Protein AF-A0A498P4I7-F1 (afdb_monomer_lite)

Radius of gyration: 21.44 Å; chains: 1; bounding box: 64×45×54 Å

pLDDT: mean 78.59, std 21.98, range [23.53, 96.81]

InterPro domains:
  IPR000806 Rab GDI protein [PR00892] (69-83)
  IPR000806 Rab GDI protein [PR00892] (112-128)
  IPR018203 GDP dissociation inhibitor [PF00996] (1-120)
  IPR018203 GDP dissociation inhibitor [PR00891] (2-19)
  IPR018203 GDP dissociation inhibitor [PR00891] (20-41)
  IPR018203 GDP dissociation inhibitor [PTHR11787] (2-120)
  IPR036188 FAD/NAD(P)-binding domain superfamily [G3DSA:3.50.50.60] (15-85)
  IPR036188 FAD/NAD(P)-binding domain superfamily [SSF51905] (6-118)

Secondary structure (DSSP, 8-state):
-HHHHHHHHSS-S----TT-TTHHHHHHHHHHHHTT----SS----EEEEETTEEEEEEETTEEEE-S-----GGG-GGG---------EEE--SSPPTTSTT-SEEEEEE-GGGGT-SS-PEEEEEETTEEEES------------

Structure (mmCIF, N/CA/C/O backbone):
data_AF-A0A498P4I7-F1
#
_entry.id   AF-A0A498P4I7-F1
#
loop_
_atom_site.group_PDB
_atom_site.id
_atom_site.type_symbol
_atom_site.label_atom_id
_atom_site.label_alt_id
_atom_site.label_comp_id
_atom_site.label_asym_id
_atom_site.label_entity_id
_atom_site.label_seq_id
_atom_site.pdbx_PDB_ins_code
_atom_site.Cartn_x
_atom_site.Cartn_y
_atom_site.Cartn_z
_atom_site.occupancy
_atom_site.B_iso_or_equiv
_atom_site.auth_seq_id
_atom_site.auth_comp_id
_atom_site.auth_asym_id
_atom_site.auth_atom_id
_atom_site.pdbx_PDB_model_num
ATOM 1 N N . MET A 1 1 ? -9.310 2.496 -23.058 1.00 68.69 1 MET A N 1
ATOM 2 C CA . MET A 1 1 ? -8.465 2.754 -21.871 1.00 68.69 1 MET A CA 1
ATOM 3 C C . MET A 1 1 ? -6.975 2.543 -22.152 1.00 68.69 1 MET A C 1
ATOM 5 O O . MET A 1 1 ? -6.289 3.545 -22.217 1.00 68.69 1 MET A O 1
ATOM 9 N N . TYR A 1 2 ? -6.459 1.330 -22.424 1.00 82.56 2 TYR A N 1
ATOM 10 C CA . TYR A 1 2 ? -5.013 1.127 -22.701 1.00 82.56 2 TYR A CA 1
ATOM 11 C C . TYR A 1 2 ? -4.477 1.997 -23.856 1.00 82.56 2 TYR A C 1
ATOM 13 O O . TYR A 1 2 ? -3.528 2.754 -23.681 1.00 82.56 2 TYR A O 1
ATOM 21 N N . SER A 1 3 ? -5.134 1.944 -25.022 1.00 83.69 3 SER A N 1
ATOM 22 C CA . SER A 1 3 ? -4.744 2.742 -26.197 1.00 83.69 3 SER A CA 1
ATOM 23 C C . SER A 1 3 ? -4.848 4.250 -25.960 1.00 83.69 3 SER A C 1
ATOM 25 O O . SER A 1 3 ? -4.088 5.019 -26.536 1.00 83.69 3 SER A O 1
ATOM 27 N N . GLU A 1 4 ? -5.786 4.674 -25.116 1.00 87.00 4 GLU A N 1
ATOM 28 C CA . GLU A 1 4 ? -5.972 6.085 -24.791 1.00 87.00 4 GLU A CA 1
ATOM 29 C C . GLU A 1 4 ? -4.839 6.574 -23.881 1.00 87.00 4 GLU A C 1
ATOM 31 O O . GLU A 1 4 ? -4.244 7.613 -24.147 1.00 87.00 4 GLU A O 1
ATOM 36 N N . SER A 1 5 ? -4.462 5.791 -22.865 1.00 86.88 5 SER A N 1
ATOM 37 C CA . SER A 1 5 ? -3.294 6.084 -22.029 1.00 86.88 5 SER A CA 1
ATOM 38 C C . SER A 1 5 ? -2.005 6.136 -22.850 1.00 86.88 5 SER A C 1
ATOM 40 O O . SER A 1 5 ? -1.203 7.048 -22.664 1.00 86.88 5 SER A O 1
ATOM 42 N N . LEU A 1 6 ? -1.830 5.212 -23.802 1.00 86.75 6 LEU A N 1
ATOM 43 C CA . LEU A 1 6 ? -0.670 5.195 -24.696 1.00 86.75 6 LEU A CA 1
ATOM 44 C C . LEU A 1 6 ? -0.592 6.466 -25.556 1.00 86.75 6 LEU A C 1
ATOM 46 O O . LEU A 1 6 ? 0.475 7.064 -25.663 1.00 86.75 6 LEU A O 1
ATOM 50 N N . SER A 1 7 ? -1.727 6.923 -26.097 1.00 83.31 7 SER A N 1
ATOM 51 C CA . SER A 1 7 ? -1.786 8.132 -26.934 1.00 83.31 7 SER A CA 1
ATOM 52 C C . SER A 1 7 ? -1.451 9.436 -26.202 1.00 83.31 7 SER A C 1
ATOM 54 O O . SER A 1 7 ? -1.173 10.440 -26.849 1.00 83.31 7 SER A O 1
ATOM 56 N N . ARG A 1 8 ? -1.467 9.445 -24.861 1.00 83.88 8 ARG A N 1
ATOM 57 C CA . ARG A 1 8 ? -1.180 10.653 -24.070 1.00 83.88 8 ARG A CA 1
ATOM 58 C C . ARG A 1 8 ? 0.315 10.934 -23.931 1.00 83.88 8 ARG A C 1
ATOM 60 O O . ARG A 1 8 ? 0.696 12.098 -23.908 1.00 83.88 8 ARG A O 1
ATOM 67 N N . TYR A 1 9 ? 1.145 9.894 -23.827 1.00 76.56 9 TYR A N 1
ATOM 68 C CA . TYR A 1 9 ? 2.574 10.041 -23.508 1.00 76.56 9 TYR A CA 1
ATOM 69 C C . TYR A 1 9 ? 3.520 9.267 -24.443 1.00 76.56 9 TYR A C 1
ATOM 71 O O . TYR A 1 9 ? 4.730 9.349 -24.260 1.00 76.56 9 TYR A O 1
ATOM 79 N N . ASN A 1 10 ? 2.999 8.544 -25.446 1.00 65.38 10 ASN A N 1
ATOM 80 C CA . ASN A 1 10 ? 3.719 7.892 -26.560 1.00 65.38 10 ASN A CA 1
ATOM 81 C C . ASN A 1 10 ? 4.891 6.943 -26.209 1.00 65.38 10 ASN A C 1
ATOM 83 O O . ASN A 1 10 ? 5.557 6.455 -27.116 1.00 65.38 10 ASN A O 1
ATOM 87 N N . LEU A 1 11 ? 5.133 6.643 -24.929 1.00 74.81 11 LEU A N 1
ATOM 88 C CA . LEU A 1 11 ? 6.189 5.729 -24.466 1.00 74.81 11 LEU A CA 1
ATOM 89 C C . LEU A 1 11 ? 5.599 4.440 -23.886 1.00 74.81 11 LEU A C 1
ATOM 91 O O . LEU A 1 11 ? 5.936 3.337 -24.301 1.00 74.81 11 LEU A O 1
ATOM 95 N N . SER A 1 12 ? 4.684 4.581 -22.930 1.00 83.38 12 SER A N 1
ATOM 96 C CA . SER A 1 12 ? 3.928 3.482 -22.334 1.00 83.38 12 SER A CA 1
ATOM 97 C C . SER A 1 12 ? 2.607 4.026 -21.772 1.00 83.38 12 SER A C 1
ATOM 99 O O . SER A 1 12 ? 2.481 5.239 -21.585 1.00 83.38 12 SER A O 1
ATOM 101 N N . PRO A 1 13 ? 1.613 3.175 -21.474 1.00 85.81 13 PRO A N 1
ATOM 102 C CA . PRO A 1 13 ? 0.370 3.610 -20.839 1.00 85.81 13 PRO A CA 1
ATOM 103 C C . PRO A 1 13 ? 0.500 3.781 -19.315 1.00 85.81 13 PRO A C 1
ATOM 105 O O . PRO A 1 13 ? -0.513 4.008 -18.651 1.00 85.81 13 PRO A O 1
ATOM 108 N N . TYR A 1 14 ? 1.707 3.637 -18.753 1.00 87.38 14 TYR A N 1
ATOM 109 C CA . TYR A 1 14 ? 1.956 3.637 -17.315 1.00 87.38 14 TYR A CA 1
ATOM 110 C C . TYR A 1 14 ? 2.747 4.861 -16.870 1.00 87.38 14 TYR A C 1
ATOM 112 O O . TYR A 1 14 ? 3.622 5.362 -17.573 1.00 87.38 14 TYR A O 1
ATOM 120 N N . LEU A 1 15 ? 2.449 5.299 -15.651 1.00 87.56 15 LEU A N 1
ATOM 121 C CA . LEU A 1 15 ? 3.183 6.332 -14.939 1.00 87.56 15 LEU A CA 1
ATOM 122 C C . LEU A 1 15 ? 3.603 5.779 -13.586 1.00 87.56 15 LEU A C 1
ATOM 124 O O . LEU A 1 15 ? 2.874 4.999 -12.970 1.00 87.56 15 LEU A O 1
ATOM 128 N N . TYR A 1 16 ? 4.757 6.227 -13.113 1.00 85.75 16 TYR A N 1
ATOM 129 C CA . TYR A 1 16 ? 5.223 5.915 -11.777 1.00 85.75 16 TYR A CA 1
ATOM 130 C C . TYR A 1 16 ? 5.773 7.176 -11.107 1.00 85.75 16 TYR A C 1
ATOM 132 O O . TYR A 1 16 ? 6.552 7.893 -11.741 1.00 85.75 16 TYR A O 1
ATOM 140 N N . PRO A 1 17 ? 5.384 7.471 -9.854 1.00 85.56 17 PRO A N 1
ATOM 141 C CA . PRO A 1 17 ? 5.873 8.647 -9.151 1.00 85.56 17 PRO A CA 1
ATOM 142 C C . PRO A 1 17 ? 7.378 8.570 -8.906 1.00 85.56 17 PRO A C 1
ATOM 144 O O . PRO A 1 17 ? 7.903 7.545 -8.462 1.00 85.56 17 PRO A O 1
ATOM 147 N N . LEU A 1 18 ? 8.071 9.683 -9.126 1.00 87.38 18 LEU A N 1
ATOM 148 C CA . LEU A 1 18 ? 9.423 9.841 -8.600 1.00 87.38 18 LEU A CA 1
ATOM 149 C C . LEU A 1 18 ? 9.388 9.624 -7.077 1.00 87.38 18 LEU A C 1
ATOM 151 O O . LEU A 1 18 ? 8.428 10.025 -6.428 1.00 87.38 18 LEU A O 1
ATOM 155 N N . PHE A 1 19 ? 10.412 8.959 -6.535 1.00 87.62 19 PHE A N 1
ATOM 156 C CA . PHE A 1 19 ? 10.520 8.538 -5.123 1.00 87.62 19 PHE A CA 1
ATOM 157 C C . PHE A 1 19 ? 9.592 7.397 -4.669 1.00 87.62 19 PHE A C 1
ATOM 159 O O . PHE A 1 19 ? 9.651 6.983 -3.513 1.00 87.62 19 PHE A O 1
ATOM 166 N N . GLY A 1 20 ? 8.822 6.795 -5.579 1.00 86.38 20 GLY A N 1
ATOM 167 C CA . GLY A 1 20 ? 8.083 5.568 -5.291 1.00 86.38 20 GLY A CA 1
ATOM 168 C C . GLY A 1 20 ? 6.603 5.768 -4.992 1.00 86.38 20 GLY A C 1
ATOM 169 O O . GLY A 1 20 ? 6.089 6.875 -4.860 1.00 86.38 20 GLY A O 1
ATOM 170 N N . LEU A 1 21 ? 5.890 4.649 -4.849 1.00 88.12 21 LEU A N 1
ATOM 171 C CA . LEU A 1 21 ? 4.452 4.658 -4.551 1.00 88.12 21 LEU A CA 1
ATOM 172 C C . LEU A 1 21 ? 4.125 5.198 -3.151 1.00 88.12 21 LEU A C 1
ATOM 174 O O . LEU A 1 21 ? 2.972 5.544 -2.906 1.00 88.12 21 LEU A O 1
ATOM 178 N N . GLY A 1 22 ? 5.115 5.293 -2.256 1.00 90.06 22 GLY A N 1
ATOM 179 C CA . GLY A 1 22 ? 4.970 5.887 -0.925 1.00 90.06 22 GLY A CA 1
ATOM 180 C C . GLY A 1 22 ? 4.606 7.376 -0.945 1.00 90.06 22 GLY A C 1
ATOM 181 O O . GLY A 1 22 ? 3.983 7.849 0.00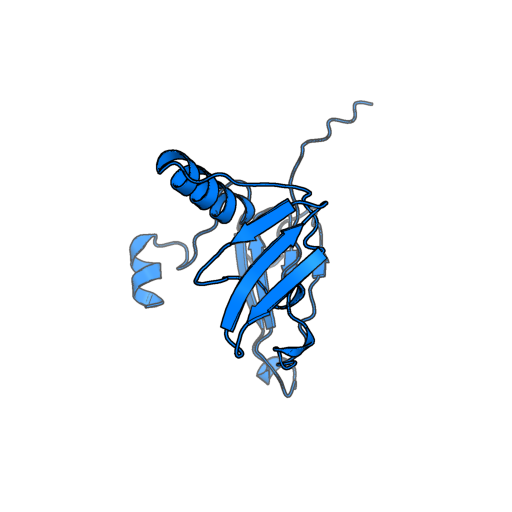3 1.00 90.06 22 GLY A O 1
ATOM 182 N N . GLU A 1 23 ? 4.891 8.092 -2.034 1.00 90.94 23 GLU A N 1
ATOM 183 C CA . GLU A 1 23 ? 4.528 9.508 -2.181 1.00 90.94 23 GLU A CA 1
ATOM 184 C C . GLU A 1 23 ? 3.014 9.720 -2.311 1.00 90.94 23 GLU A C 1
ATOM 186 O O . GLU A 1 23 ? 2.484 10.745 -1.887 1.00 90.94 23 GLU A O 1
ATOM 191 N N . LEU A 1 24 ? 2.285 8.736 -2.850 1.00 93.25 24 LEU A N 1
ATOM 192 C CA . LEU A 1 24 ? 0.831 8.821 -3.002 1.00 93.25 24 LEU A CA 1
ATOM 193 C C . LEU A 1 24 ? 0.109 8.940 -1.646 1.00 93.25 24 LEU A C 1
ATOM 195 O O . LEU A 1 24 ? -0.597 9.932 -1.448 1.00 93.25 24 LEU A O 1
ATOM 199 N N . PRO A 1 25 ? 0.264 7.999 -0.686 1.00 93.50 25 PRO A N 1
ATOM 200 C CA . PRO A 1 25 ? -0.371 8.133 0.621 1.00 93.50 25 PRO A CA 1
ATOM 201 C C . PRO A 1 25 ? 0.131 9.364 1.382 1.00 93.50 25 PRO A C 1
ATOM 203 O O . PRO A 1 25 ? -0.673 10.023 2.038 1.00 93.50 25 PRO A O 1
ATOM 206 N N . GLN A 1 26 ? 1.410 9.733 1.256 1.00 93.50 26 GLN A N 1
ATOM 207 C CA . GLN A 1 26 ? 1.936 10.955 1.875 1.00 93.50 26 GLN A CA 1
ATOM 208 C C . GLN A 1 26 ? 1.240 12.217 1.346 1.00 93.50 26 GLN A C 1
ATOM 210 O O . GLN A 1 26 ? 0.832 13.074 2.134 1.00 93.50 26 GLN A O 1
ATOM 215 N N . GLY A 1 27 ? 1.034 12.310 0.029 1.00 95.50 27 GLY A N 1
ATOM 216 C CA . GLY A 1 27 ? 0.297 13.403 -0.602 1.00 95.50 27 GLY A CA 1
ATOM 217 C C . GLY A 1 27 ? -1.141 13.514 -0.088 1.00 95.50 27 GLY A C 1
ATOM 218 O O . GLY A 1 27 ? -1.585 14.610 0.257 1.00 95.50 27 GLY A O 1
ATOM 219 N N . PHE A 1 28 ? -1.850 12.388 0.049 1.00 95.19 28 PHE A N 1
ATOM 220 C CA . PHE A 1 28 ? -3.206 12.370 0.611 1.00 95.19 28 PHE A CA 1
ATOM 221 C C . PHE A 1 28 ? -3.247 12.759 2.092 1.00 95.19 28 PHE A C 1
ATOM 223 O O . PHE A 1 28 ? -4.129 13.518 2.493 1.00 95.19 28 PHE A O 1
ATOM 230 N N . VAL A 1 29 ? -2.293 12.292 2.905 1.00 94.56 29 VAL A N 1
ATOM 231 C CA . VAL A 1 29 ? -2.193 12.683 4.321 1.00 94.56 29 VAL A CA 1
ATOM 232 C C . VAL A 1 29 ? -1.945 14.186 4.442 1.00 94.56 29 VAL A C 1
ATOM 234 O O . VAL A 1 29 ? -2.626 14.858 5.215 1.00 94.56 29 VAL A O 1
ATOM 237 N N . ARG A 1 30 ? -1.036 14.740 3.630 1.00 95.38 30 ARG A N 1
ATOM 238 C CA . ARG A 1 30 ? -0.773 16.184 3.592 1.00 95.38 30 ARG A CA 1
ATOM 239 C C . ARG A 1 30 ? -2.018 16.971 3.192 1.00 95.38 30 ARG A C 1
ATOM 241 O O . ARG A 1 30 ? -2.338 17.959 3.847 1.00 95.38 30 ARG A O 1
ATOM 248 N N . LEU A 1 31 ? -2.720 16.534 2.146 1.00 96.19 31 LEU A N 1
ATOM 249 C CA . LEU A 1 31 ? -3.968 17.159 1.712 1.00 96.19 31 LEU A CA 1
ATOM 250 C C . LEU A 1 31 ? -5.004 17.150 2.844 1.00 96.19 31 LEU A C 1
ATOM 252 O O . LEU A 1 31 ? -5.591 18.182 3.144 1.00 96.19 31 LEU A O 1
ATOM 256 N N . SER A 1 32 ? -5.173 16.014 3.522 1.00 94.88 32 SER A N 1
ATOM 257 C CA . SER A 1 32 ? -6.091 15.863 4.655 1.00 94.88 32 SER A CA 1
ATOM 258 C C . SER A 1 32 ? -5.763 16.816 5.812 1.00 94.88 32 SER A C 1
ATOM 260 O O . SER A 1 32 ? -6.668 17.443 6.370 1.00 94.88 32 SER A O 1
ATOM 262 N N . ALA A 1 33 ? -4.476 16.994 6.127 1.00 94.69 33 ALA A N 1
ATOM 263 C CA . ALA A 1 33 ? -4.020 17.908 7.172 1.00 94.69 33 ALA A CA 1
ATOM 264 C C . ALA A 1 33 ? -4.317 19.383 6.856 1.00 94.69 33 ALA A C 1
ATOM 266 O O . ALA A 1 33 ? -4.674 20.140 7.757 1.00 94.69 33 ALA A O 1
ATOM 267 N N . VAL A 1 34 ? -4.252 19.789 5.580 1.00 96.25 34 VAL A N 1
ATOM 268 C CA . VAL A 1 34 ? -4.648 21.146 5.146 1.00 96.25 34 VAL A CA 1
ATOM 269 C C . VAL A 1 34 ? -6.126 21.420 5.443 1.00 96.25 34 VAL A C 1
ATOM 271 O O . VAL A 1 34 ? -6.486 22.547 5.771 1.00 96.25 34 VAL A O 1
ATOM 274 N N . TYR A 1 35 ? -6.974 20.391 5.401 1.00 95.94 35 TYR A N 1
ATOM 275 C CA . TYR A 1 35 ? -8.390 20.487 5.768 1.00 95.94 35 TYR A CA 1
ATOM 276 C C . TYR A 1 35 ? -8.659 20.307 7.273 1.00 95.94 35 TYR A C 1
ATOM 278 O O . TYR A 1 35 ? -9.810 20.148 7.672 1.00 95.94 35 TYR A O 1
ATOM 286 N N . GLY A 1 36 ? -7.622 20.343 8.116 1.00 94.06 36 GLY A N 1
ATOM 287 C CA . GLY A 1 36 ? -7.757 20.310 9.575 1.00 94.06 36 GLY A CA 1
ATOM 288 C C . GLY A 1 36 ? -7.856 18.911 10.184 1.00 94.06 36 GLY A C 1
ATOM 289 O O . GLY A 1 36 ? -8.223 18.784 11.350 1.00 94.06 36 GLY A O 1
ATOM 290 N N . ASN A 1 37 ? -7.537 17.857 9.429 1.00 93.88 37 ASN A N 1
ATOM 291 C CA . ASN A 1 37 ? -7.478 16.504 9.977 1.00 93.88 37 ASN A CA 1
ATOM 292 C C . ASN A 1 37 ? -6.122 16.240 10.642 1.00 93.88 37 ASN A C 1
ATOM 294 O O . ASN A 1 37 ? -5.073 16.619 10.125 1.00 93.88 37 ASN A O 1
ATOM 298 N N . SER A 1 38 ? -6.141 15.512 11.754 1.00 91.00 38 SER A N 1
ATOM 299 C CA . SER A 1 38 ? -4.930 15.073 12.449 1.00 91.00 38 SER A CA 1
ATOM 300 C C . SER A 1 38 ? -4.600 13.629 12.095 1.00 91.00 38 SER A C 1
ATOM 302 O O . SER A 1 38 ? -5.492 12.791 11.963 1.00 91.00 38 SER A O 1
ATOM 304 N N . TYR A 1 39 ? -3.309 13.325 11.982 1.00 91.94 39 TYR A N 1
ATOM 305 C CA . TYR A 1 39 ? -2.814 11.978 11.716 1.00 91.94 39 TYR A CA 1
ATOM 306 C C . TYR A 1 39 ? -1.849 11.541 12.818 1.00 91.94 39 TYR A C 1
ATOM 308 O O . TYR A 1 39 ? -1.038 12.337 13.286 1.00 91.94 39 TYR A O 1
ATOM 316 N N . MET A 1 40 ? -1.946 10.279 13.237 1.00 92.62 40 MET A N 1
ATOM 317 C CA . MET A 1 40 ? -1.139 9.710 14.318 1.00 92.62 40 MET A CA 1
ATOM 318 C C . MET A 1 40 ? -0.361 8.505 13.787 1.00 92.62 40 MET A C 1
ATOM 320 O O . MET A 1 40 ? -0.953 7.506 13.383 1.00 92.62 40 MET A O 1
ATOM 324 N N . LEU A 1 41 ? 0.968 8.615 13.777 1.00 90.88 41 LEU A N 1
ATOM 325 C CA . LEU A 1 41 ? 1.890 7.535 13.420 1.00 90.88 41 LEU A CA 1
ATOM 326 C C . LEU A 1 41 ? 2.340 6.775 14.665 1.00 90.88 41 LEU A C 1
ATOM 328 O O . LEU A 1 41 ? 2.334 7.325 15.762 1.00 90.88 41 LEU A O 1
ATOM 332 N N . ASN A 1 42 ? 2.779 5.528 14.469 1.00 91.75 42 ASN A N 1
ATOM 333 C CA . ASN A 1 42 ? 3.299 4.665 15.536 1.00 91.75 42 ASN A CA 1
ATOM 334 C C . ASN A 1 42 ? 2.339 4.514 16.730 1.00 91.75 42 ASN A C 1
ATOM 336 O O . ASN A 1 42 ? 2.772 4.326 17.862 1.00 91.75 42 ASN A O 1
ATOM 340 N N . ARG A 1 43 ? 1.035 4.618 16.464 1.00 93.19 43 ARG A N 1
ATOM 341 C CA . ARG A 1 43 ? -0.005 4.550 17.479 1.00 93.19 43 ARG A CA 1
ATOM 342 C C . ARG A 1 43 ? -0.745 3.230 17.369 1.00 93.19 43 ARG A C 1
ATOM 344 O O . ARG A 1 43 ? -1.297 2.903 16.314 1.00 93.19 43 ARG A O 1
ATOM 351 N N . ARG A 1 44 ? -0.739 2.453 18.448 1.00 93.19 44 ARG A N 1
ATOM 352 C CA . ARG A 1 44 ? -1.336 1.114 18.446 1.00 93.19 44 ARG A CA 1
ATOM 353 C C . ARG A 1 44 ? -2.842 1.195 18.669 1.00 93.19 44 ARG A C 1
ATOM 355 O O . ARG A 1 44 ? -3.297 1.853 19.596 1.00 93.19 44 ARG A O 1
ATOM 362 N N . VAL A 1 45 ? -3.617 0.485 17.853 1.00 94.62 45 VAL A N 1
ATOM 363 C CA . VAL A 1 45 ? -5.047 0.267 18.110 1.00 94.62 45 VAL A CA 1
ATOM 364 C C . VAL A 1 45 ? -5.198 -0.926 19.050 1.00 94.62 45 VAL A C 1
ATOM 3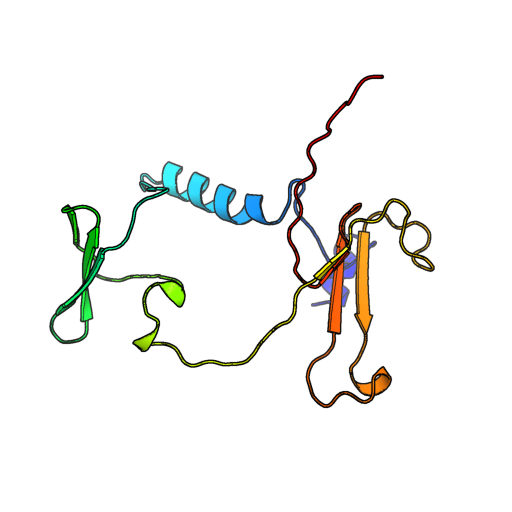66 O O . VAL A 1 45 ? -4.720 -2.016 18.735 1.00 94.62 45 VAL A O 1
ATOM 369 N N . ASP A 1 46 ? -5.847 -0.712 20.193 1.00 94.44 46 ASP A N 1
ATOM 370 C CA . ASP A 1 46 ? -6.071 -1.750 21.204 1.00 94.44 46 ASP A CA 1
ATOM 371 C C . ASP A 1 46 ? -7.392 -2.486 20.965 1.00 94.44 46 ASP A C 1
ATOM 373 O O . ASP A 1 46 ? -7.448 -3.709 21.065 1.00 94.44 46 ASP A O 1
ATOM 377 N N . GLU A 1 47 ? -8.459 -1.744 20.649 1.00 94.50 47 GLU A N 1
ATOM 378 C CA . GLU A 1 47 ? -9.807 -2.297 20.497 1.00 94.50 47 GLU A CA 1
ATOM 379 C C . GLU A 1 47 ? -10.670 -1.434 19.565 1.00 94.50 47 GLU A C 1
ATOM 381 O O . GLU A 1 47 ? -10.641 -0.204 19.628 1.00 94.50 47 GLU A O 1
ATOM 386 N N . ILE A 1 48 ? -11.492 -2.078 18.733 1.00 95.62 48 ILE A N 1
ATOM 387 C CA . ILE A 1 48 ? -12.581 -1.425 17.997 1.00 95.62 48 ILE A CA 1
ATOM 388 C C . ILE A 1 48 ? -13.879 -1.689 18.764 1.00 95.62 48 ILE A C 1
ATOM 390 O O . ILE A 1 48 ? -14.348 -2.824 18.836 1.00 95.62 48 ILE A O 1
ATOM 394 N N . VAL A 1 49 ? -14.458 -0.638 19.341 1.00 95.06 49 VAL A N 1
ATOM 395 C CA . VAL A 1 49 ? -15.672 -0.715 20.158 1.00 95.06 49 VAL A CA 1
ATOM 396 C C . VAL A 1 49 ? -16.892 -0.781 19.247 1.00 95.06 49 VAL A C 1
ATOM 398 O O . VAL A 1 49 ? -17.131 0.120 18.433 1.00 95.06 49 VAL A O 1
ATOM 401 N N . MET A 1 50 ? -17.675 -1.844 19.415 1.00 93.50 50 MET A N 1
ATOM 402 C CA . MET A 1 50 ? -18.902 -2.095 18.668 1.00 93.50 50 MET A CA 1
ATOM 403 C C . MET A 1 50 ? -20.111 -2.018 19.605 1.00 93.50 50 MET A C 1
ATOM 405 O O . MET A 1 50 ? -20.144 -2.701 20.624 1.00 93.50 50 MET A O 1
ATOM 409 N N . GLU A 1 51 ? -21.122 -1.241 19.231 1.00 93.94 51 GLU A N 1
ATOM 410 C CA . GLU A 1 51 ? -22.400 -1.107 19.940 1.00 93.94 51 GLU A CA 1
ATOM 411 C C . GLU A 1 51 ? -23.527 -1.466 18.962 1.00 93.94 51 GLU A C 1
ATOM 413 O O . GLU A 1 51 ? -23.549 -0.977 17.831 1.00 93.94 51 GLU A O 1
ATOM 418 N N . ASP A 1 52 ? -24.422 -2.381 19.344 1.00 92.38 52 ASP A N 1
ATOM 419 C CA . ASP A 1 52 ? -25.536 -2.858 18.502 1.00 92.38 52 ASP A CA 1
ATOM 420 C C . ASP A 1 52 ? -25.115 -3.306 17.087 1.00 92.38 52 ASP A C 1
ATOM 422 O O . ASP A 1 52 ? -25.800 -3.089 16.084 1.00 92.38 52 ASP A O 1
ATOM 426 N N . GLY A 1 53 ? -23.929 -3.912 16.988 1.00 88.88 53 GLY A N 1
ATOM 427 C CA . GLY A 1 53 ? -23.354 -4.362 15.719 1.00 88.88 53 GLY A CA 1
ATOM 428 C C . GLY A 1 53 ? -22.808 -3.243 14.822 1.00 88.88 53 GLY A C 1
ATOM 429 O O . GLY A 1 53 ? -22.387 -3.530 13.699 1.00 88.88 53 GLY A O 1
ATOM 430 N N . ARG A 1 54 ? -22.762 -1.991 15.292 1.00 92.75 54 ARG A N 1
ATOM 431 C CA . ARG A 1 54 ? -22.171 -0.833 14.601 1.00 92.75 54 ARG A CA 1
ATOM 432 C C . ARG A 1 54 ? -20.912 -0.355 15.312 1.00 92.75 54 ARG A C 1
ATOM 434 O O . ARG A 1 54 ? -20.752 -0.562 16.507 1.00 92.75 54 ARG A O 1
ATOM 441 N N . VAL A 1 55 ? -20.012 0.288 14.571 1.00 94.62 55 VAL A N 1
ATOM 442 C CA . VAL A 1 55 ? -18.829 0.905 15.178 1.00 94.62 55 VAL A CA 1
ATOM 443 C C . VAL A 1 55 ? -19.241 2.134 15.985 1.00 94.62 55 VAL A C 1
ATOM 445 O O . VAL A 1 55 ? -20.021 2.954 15.500 1.00 94.62 55 VAL A O 1
ATOM 448 N N . ALA A 1 56 ? -18.720 2.238 17.204 1.00 96.31 56 ALA A N 1
ATOM 449 C CA . ALA A 1 56 ? -18.968 3.360 18.103 1.00 96.31 56 ALA A CA 1
ATOM 450 C C . ALA A 1 56 ? -17.682 4.137 18.420 1.00 96.31 56 ALA A C 1
ATOM 452 O O . ALA A 1 56 ? -17.699 5.370 18.514 1.00 96.31 56 ALA A O 1
ATOM 453 N N . ALA A 1 57 ? -16.554 3.436 18.579 1.00 96.62 57 ALA A N 1
ATOM 454 C CA . ALA A 1 57 ? -15.270 4.057 18.889 1.00 96.62 57 ALA A CA 1
ATOM 455 C C . ALA A 1 57 ? -14.064 3.158 18.575 1.00 96.62 57 ALA A C 1
ATOM 457 O O . ALA A 1 57 ? -14.200 1.960 18.338 1.00 96.62 57 ALA A O 1
ATOM 458 N N . VAL A 1 58 ? -12.869 3.739 18.646 1.00 96.81 58 VAL A N 1
ATOM 459 C CA . VAL A 1 58 ? -11.579 3.040 18.647 1.00 96.81 58 VAL A CA 1
ATOM 460 C C . VAL A 1 58 ? -10.840 3.382 19.939 1.00 96.81 58 VAL A C 1
ATOM 462 O O . VAL A 1 58 ? -10.696 4.559 20.268 1.00 96.81 58 VAL A O 1
ATOM 465 N N . ARG A 1 59 ? -10.375 2.371 20.678 1.00 96.25 59 ARG A N 1
ATOM 466 C CA . ARG A 1 59 ? -9.506 2.539 21.848 1.00 96.25 59 ARG A CA 1
ATOM 467 C C . ARG A 1 59 ? -8.047 2.373 21.440 1.00 96.25 59 ARG A C 1
ATOM 469 O O . ARG A 1 59 ? -7.701 1.435 20.720 1.00 96.25 59 ARG A O 1
ATOM 476 N N . SER A 1 60 ? -7.202 3.283 21.902 1.00 95.94 60 SER A N 1
ATOM 477 C CA . SER A 1 60 ? -5.772 3.285 21.609 1.00 95.94 60 SER A CA 1
ATOM 478 C C . SER A 1 60 ? -4.997 3.986 22.719 1.00 95.94 60 SER A C 1
ATOM 480 O O . SER A 1 60 ? -5.229 5.167 22.978 1.00 95.94 60 SER A O 1
ATOM 482 N N . GLU A 1 61 ? -4.064 3.275 23.351 1.00 94.19 61 GLU A N 1
ATOM 483 C CA . GLU A 1 61 ? -3.136 3.796 24.365 1.00 94.19 61 GLU A CA 1
ATOM 484 C C . GLU A 1 61 ? -3.861 4.482 25.538 1.00 94.19 61 GLU A C 1
ATOM 486 O O . GLU A 1 61 ? -3.437 5.508 26.059 1.00 94.19 61 GLU A O 1
ATOM 491 N N . GLY A 1 62 ? -5.000 3.914 25.947 1.00 91.94 62 GLY A N 1
ATOM 492 C CA . GLY A 1 62 ? -5.837 4.443 27.032 1.00 91.94 62 GLY A CA 1
ATOM 493 C C . GLY A 1 62 ? -6.816 5.551 26.622 1.00 91.94 62 GLY A C 1
ATOM 494 O O . GLY A 1 62 ? -7.697 5.890 27.410 1.00 91.94 62 GLY A O 1
ATOM 495 N N . GLU A 1 63 ? -6.739 6.064 25.392 1.00 95.12 63 GLU A N 1
ATOM 496 C CA . GLU A 1 63 ? -7.692 7.043 24.854 1.00 95.12 63 GLU A CA 1
ATOM 497 C C . GLU A 1 63 ? -8.799 6.367 24.028 1.00 95.12 63 GLU A C 1
ATOM 499 O O . GLU A 1 63 ? -8.609 5.288 23.461 1.00 95.12 63 GLU A O 1
ATOM 504 N N . VAL A 1 64 ? -9.972 7.008 23.949 1.00 95.94 64 VAL A N 1
ATOM 505 C CA . VAL A 1 64 ? -11.134 6.518 23.189 1.00 95.94 64 VAL A CA 1
ATOM 506 C C . VAL A 1 64 ? -11.572 7.559 22.161 1.00 95.94 64 VAL A C 1
ATOM 508 O O . VAL A 1 64 ? -12.033 8.645 22.511 1.00 95.94 64 VAL A O 1
ATOM 511 N N . PHE A 1 65 ? -11.499 7.188 20.886 1.00 95.56 65 PHE A N 1
ATOM 512 C CA . PHE A 1 65 ? -11.877 8.013 19.742 1.00 95.56 65 PHE A CA 1
ATOM 513 C C . PHE A 1 65 ? -13.243 7.580 19.214 1.00 95.56 65 PHE A C 1
ATOM 515 O O . PHE A 1 65 ? -13.365 6.521 18.603 1.00 95.56 65 PHE A O 1
ATOM 522 N N . ARG A 1 66 ? -14.288 8.383 19.444 1.00 96.75 66 ARG A N 1
ATOM 523 C CA . ARG A 1 66 ? -15.646 8.083 18.958 1.00 96.75 66 ARG A CA 1
ATOM 524 C C . ARG A 1 66 ? -15.785 8.373 17.467 1.00 96.75 66 ARG A C 1
ATOM 526 O O . ARG A 1 66 ? -15.381 9.437 17.002 1.00 96.75 66 ARG A O 1
ATOM 533 N N . CYS A 1 67 ? -16.411 7.463 16.728 1.00 95.25 67 CYS A N 1
ATOM 534 C CA . CYS A 1 67 ? -16.645 7.620 15.296 1.00 95.25 67 CYS A CA 1
ATOM 535 C C . CYS A 1 67 ? -17.960 6.959 14.864 1.00 95.25 67 CYS A C 1
ATOM 537 O O . CYS A 1 67 ? -18.428 6.004 15.472 1.00 95.25 67 CYS A O 1
ATOM 539 N N . LYS A 1 68 ? -18.567 7.487 13.793 1.00 95.06 68 LYS A N 1
ATOM 540 C CA . LYS A 1 68 ? -19.781 6.909 13.178 1.00 95.06 68 LYS A CA 1
ATOM 541 C C . LYS A 1 68 ? -19.453 5.871 12.106 1.00 95.06 68 LYS A C 1
ATOM 543 O O . LYS A 1 68 ? -20.288 5.043 11.755 1.00 95.06 68 LYS A O 1
ATOM 548 N N . GLN A 1 69 ? -18.262 5.982 11.528 1.00 95.38 69 GLN A N 1
ATOM 549 C CA . GLN A 1 69 ? -17.755 5.141 10.457 1.00 95.38 69 GLN A CA 1
ATOM 550 C C . GLN A 1 69 ? -16.263 4.927 10.692 1.00 95.38 69 GLN A C 1
ATOM 552 O O . GLN A 1 69 ? -15.567 5.836 11.145 1.00 95.38 69 GLN A O 1
ATOM 557 N N . LEU A 1 70 ? -15.791 3.728 10.368 1.00 95.19 70 LEU A N 1
ATOM 558 C CA . LEU A 1 70 ? -14.395 3.337 10.484 1.00 95.19 70 LEU A CA 1
ATOM 559 C C . LEU A 1 70 ? -13.952 2.729 9.157 1.00 95.19 70 LEU A C 1
ATOM 561 O O . LEU A 1 70 ? -14.581 1.799 8.655 1.00 95.19 70 LEU A O 1
ATOM 565 N N . ILE A 1 71 ? -12.867 3.262 8.605 1.00 95.38 71 ILE A N 1
ATOM 566 C CA . ILE A 1 71 ? -12.189 2.717 7.432 1.00 95.38 71 ILE A CA 1
ATOM 567 C C . ILE A 1 71 ? -10.853 2.175 7.928 1.00 95.38 71 ILE A C 1
ATOM 569 O O . ILE A 1 71 ? -10.075 2.910 8.531 1.00 95.38 71 ILE A O 1
ATOM 573 N N . CYS A 1 72 ? -10.605 0.888 7.708 1.00 94.75 72 CYS A N 1
ATOM 574 C CA . CYS A 1 72 ? -9.373 0.220 8.112 1.00 94.75 72 CYS A CA 1
ATOM 575 C C . CYS A 1 72 ? -9.020 -0.887 7.116 1.00 94.75 72 CYS A C 1
ATOM 577 O O . CYS A 1 72 ? -9.877 -1.352 6.357 1.00 94.75 72 CYS A O 1
ATOM 579 N N . ASP A 1 73 ? -7.752 -1.288 7.097 1.00 94.38 73 ASP A N 1
ATOM 580 C CA . ASP A 1 73 ? -7.319 -2.435 6.312 1.00 94.38 73 ASP A CA 1
ATOM 581 C C . ASP A 1 73 ? -7.613 -3.763 7.050 1.00 94.38 73 ASP A C 1
ATOM 583 O O . ASP A 1 73 ? -7.838 -3.768 8.265 1.00 94.38 73 ASP A O 1
ATOM 587 N N . PRO A 1 74 ? -7.598 -4.908 6.339 1.00 94.50 74 PRO A N 1
ATOM 588 C CA . PRO A 1 74 ? -7.893 -6.223 6.909 1.00 94.50 74 PRO A CA 1
ATOM 589 C C . PRO A 1 74 ? -7.105 -6.614 8.167 1.00 94.50 74 PRO A C 1
ATOM 591 O O . PRO A 1 74 ? -7.579 -7.463 8.918 1.00 94.50 74 PRO A O 1
ATOM 594 N N . SER A 1 75 ? -5.916 -6.046 8.400 1.00 93.38 75 SER A N 1
ATOM 595 C CA . SER A 1 75 ? -5.087 -6.382 9.563 1.00 93.38 75 SER A CA 1
ATOM 596 C C . SER A 1 75 ? -5.696 -5.941 10.898 1.00 93.38 75 SER A C 1
ATOM 598 O O . SER A 1 75 ? -5.419 -6.575 11.915 1.00 93.38 75 SER A O 1
ATOM 600 N N . TYR A 1 76 ? -6.567 -4.926 10.899 1.00 93.50 76 TYR A N 1
ATOM 601 C CA . TYR A 1 76 ? -7.246 -4.440 12.105 1.00 93.50 76 TYR A CA 1
ATOM 602 C C . TYR A 1 76 ? -8.516 -5.229 12.460 1.00 93.50 76 TYR A C 1
ATOM 604 O O . TYR A 1 76 ? -8.993 -5.124 13.587 1.00 93.50 76 TYR A O 1
ATOM 612 N N . VAL A 1 77 ? -9.072 -6.001 11.518 1.00 93.31 77 VAL A N 1
ATOM 613 C CA . VAL A 1 77 ? -10.326 -6.767 11.684 1.00 93.31 77 VAL A CA 1
ATOM 614 C C . VAL A 1 77 ? -10.228 -8.165 11.045 1.00 93.31 77 VAL A C 1
ATOM 616 O O . VAL A 1 77 ? -10.998 -8.498 10.132 1.00 93.31 77 VAL A O 1
ATOM 619 N N . PRO A 1 78 ? -9.271 -9.009 11.477 1.00 92.19 78 PRO A N 1
ATOM 620 C CA . PRO A 1 78 ? -9.001 -10.308 10.852 1.00 92.19 78 PRO A CA 1
ATOM 621 C C . PRO A 1 78 ? -10.213 -11.256 10.856 1.00 92.19 78 PRO A C 1
ATOM 623 O O . PRO A 1 78 ? -10.350 -12.094 9.967 1.00 92.19 78 PRO A O 1
ATOM 626 N N . GLU A 1 79 ? -11.121 -11.110 11.818 1.00 92.06 79 GLU A N 1
ATOM 627 C CA . GLU A 1 79 ? -12.353 -11.889 11.953 1.00 92.06 79 GLU A CA 1
ATOM 628 C C . GLU A 1 79 ? -13.464 -11.479 10.971 1.00 92.06 79 GLU A C 1
ATOM 630 O O . GLU A 1 79 ? -14.420 -12.230 10.767 1.00 92.06 79 GLU A O 1
ATOM 635 N N . ARG A 1 80 ? -13.347 -10.307 10.329 1.00 90.31 80 ARG A N 1
ATOM 636 C CA . ARG A 1 80 ? -14.345 -9.766 9.383 1.00 90.31 80 ARG A CA 1
ATOM 637 C C . ARG A 1 80 ? -13.946 -9.922 7.920 1.00 90.31 80 ARG A C 1
ATOM 639 O O . ARG A 1 80 ? -14.653 -9.440 7.036 1.00 90.31 80 ARG A O 1
ATOM 646 N N . VAL A 1 81 ? -12.837 -10.604 7.646 1.00 95.25 81 VAL A N 1
ATOM 647 C CA . VAL A 1 81 ? -12.296 -10.779 6.294 1.00 95.25 81 VAL A CA 1
ATOM 648 C C . VAL A 1 81 ? -12.167 -12.252 5.925 1.00 95.25 81 VAL A C 1
ATOM 650 O O . VAL A 1 81 ? -12.040 -13.132 6.772 1.00 95.25 81 VAL A O 1
ATOM 653 N N . LYS A 1 82 ? -12.204 -12.541 4.621 1.00 93.56 82 LYS A N 1
ATOM 654 C CA . LYS A 1 82 ? -11.991 -13.888 4.078 1.00 93.56 82 LYS A CA 1
ATOM 655 C C . LYS A 1 82 ? -10.781 -13.883 3.161 1.00 93.56 82 LYS A C 1
ATOM 657 O O . LYS A 1 82 ? -10.573 -12.955 2.382 1.00 93.56 82 LYS A O 1
ATOM 662 N N . LYS A 1 83 ? -9.986 -14.948 3.229 1.00 91.69 83 LYS A N 1
ATOM 663 C CA . LYS A 1 83 ? -8.800 -15.100 2.388 1.00 91.69 83 LYS A CA 1
ATOM 664 C C . LYS A 1 83 ? -9.202 -15.311 0.927 1.00 91.69 83 LYS A C 1
ATOM 666 O O . LYS A 1 83 ? -9.764 -16.347 0.594 1.00 91.69 83 LYS A O 1
ATOM 671 N N . ALA A 1 84 ? -8.856 -14.356 0.068 1.00 91.19 84 ALA A N 1
ATOM 672 C CA . ALA A 1 84 ? -9.116 -14.439 -1.371 1.00 91.19 84 ALA A CA 1
ATOM 673 C C . ALA A 1 84 ? -8.031 -15.214 -2.1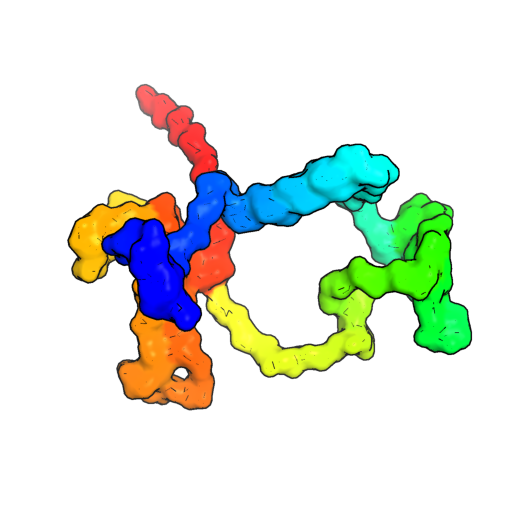42 1.00 91.19 84 ALA A C 1
ATOM 675 O O . ALA A 1 84 ? -8.310 -15.836 -3.160 1.00 91.19 84 ALA A O 1
ATOM 676 N N . GLY A 1 85 ? -6.784 -15.198 -1.663 1.00 87.56 85 GLY A N 1
ATOM 677 C CA . GLY A 1 85 ? -5.668 -15.825 -2.367 1.00 87.56 85 GLY A CA 1
ATOM 678 C C . GLY A 1 85 ? -4.333 -15.642 -1.655 1.00 87.56 85 GLY A C 1
ATOM 679 O O . GLY A 1 85 ? -4.276 -15.248 -0.488 1.00 87.56 85 GLY A O 1
ATOM 680 N N . ARG A 1 86 ? -3.247 -15.968 -2.357 1.00 85.50 86 ARG A N 1
ATOM 681 C CA . ARG A 1 86 ? -1.868 -15.689 -1.938 1.00 85.50 86 ARG A CA 1
ATOM 682 C C . ARG A 1 86 ? -1.113 -15.121 -3.132 1.00 85.50 86 ARG A C 1
ATOM 684 O O . ARG A 1 86 ? -1.323 -15.575 -4.251 1.00 85.50 86 ARG A O 1
ATOM 691 N N . VAL A 1 87 ? -0.236 -14.160 -2.874 1.00 85.56 87 VAL A N 1
ATOM 692 C CA . VAL A 1 87 ? 0.618 -13.525 -3.882 1.00 85.56 87 VAL A CA 1
ATOM 693 C C . VAL A 1 87 ? 2.063 -13.689 -3.430 1.00 85.56 87 VAL A C 1
ATOM 695 O O . VAL A 1 87 ? 2.354 -13.508 -2.249 1.00 85.56 87 VAL A O 1
ATOM 698 N N . ILE A 1 88 ? 2.945 -14.050 -4.359 1.00 86.00 88 ILE A N 1
ATOM 699 C CA . ILE A 1 88 ? 4.392 -14.100 -4.131 1.00 86.00 88 ILE A CA 1
ATOM 700 C C . ILE A 1 88 ? 5.002 -12.826 -4.695 1.00 86.00 88 ILE A C 1
ATOM 702 O O . ILE A 1 88 ? 4.566 -12.334 -5.734 1.00 86.00 88 ILE A O 1
ATOM 706 N N . ARG A 1 89 ? 5.978 -12.288 -3.966 1.00 85.31 89 ARG A N 1
ATOM 707 C CA . ARG A 1 89 ? 6.642 -11.028 -4.267 1.00 85.31 89 ARG A CA 1
ATOM 708 C C . ARG A 1 89 ? 8.147 -11.184 -4.082 1.00 85.31 89 ARG A C 1
ATOM 710 O O . ARG A 1 89 ? 8.569 -11.745 -3.076 1.00 85.31 89 ARG A O 1
ATOM 717 N N . VAL A 1 90 ? 8.921 -10.728 -5.059 1.00 86.12 90 VAL A N 1
ATOM 718 C CA . VAL A 1 90 ? 10.380 -10.827 -5.171 1.00 86.12 90 VAL A CA 1
ATOM 719 C C . VAL A 1 90 ? 10.907 -9.501 -5.720 1.00 86.12 90 VAL A C 1
ATOM 721 O O . VAL A 1 90 ? 10.361 -9.000 -6.700 1.00 86.12 90 VAL A O 1
ATOM 724 N N . ILE A 1 91 ? 11.946 -8.932 -5.095 1.00 86.19 91 ILE A N 1
ATOM 725 C CA . ILE A 1 91 ? 12.766 -7.872 -5.695 1.00 86.19 91 ILE A CA 1
ATOM 726 C C . ILE A 1 91 ? 14.113 -8.512 -5.918 1.00 86.19 91 ILE A C 1
ATOM 728 O O . ILE A 1 91 ? 14.714 -9.034 -4.977 1.00 86.19 91 ILE A O 1
ATOM 732 N N . CYS A 1 92 ? 14.615 -8.334 -7.130 1.00 84.12 92 CYS A N 1
ATOM 733 C CA . CYS A 1 92 ? 16.033 -8.425 -7.421 1.00 84.12 92 CYS A CA 1
ATOM 734 C C . CYS A 1 92 ? 16.649 -7.030 -7.638 1.00 84.12 92 CYS A C 1
ATOM 736 O O . CYS A 1 92 ? 16.110 -6.206 -8.375 1.00 84.12 92 CYS A O 1
ATOM 738 N N . LEU A 1 93 ? 17.777 -6.762 -6.979 1.00 89.88 93 LEU A N 1
ATOM 739 C CA . LEU A 1 93 ? 18.625 -5.615 -7.302 1.00 89.88 93 LEU A CA 1
ATOM 740 C C . LEU A 1 93 ? 19.538 -6.018 -8.452 1.00 89.88 93 LEU A C 1
ATOM 742 O O . LEU A 1 93 ? 20.241 -7.025 -8.358 1.00 89.88 93 LEU A O 1
ATOM 746 N N . LEU A 1 94 ? 19.515 -5.241 -9.528 1.00 86.56 94 LEU A N 1
ATOM 747 C CA . LEU A 1 94 ? 20.318 -5.486 -10.717 1.00 86.56 94 LEU A CA 1
ATOM 748 C C . LEU A 1 94 ? 21.381 -4.395 -10.839 1.00 86.56 94 LEU A C 1
ATOM 750 O O . LEU A 1 94 ? 21.113 -3.220 -10.602 1.00 86.56 94 LEU A O 1
ATOM 754 N N . ASN A 1 95 ? 22.592 -4.789 -11.222 1.00 91.12 95 ASN A N 1
ATOM 755 C CA . ASN A 1 95 ? 23.687 -3.869 -11.543 1.00 91.12 95 ASN A CA 1
ATOM 756 C C . ASN A 1 95 ? 23.805 -3.605 -13.057 1.00 91.12 95 ASN A C 1
ATOM 758 O O . ASN A 1 95 ? 24.770 -2.987 -13.499 1.00 91.12 95 ASN A O 1
ATOM 762 N N . HIS A 1 96 ? 22.846 -4.092 -13.846 1.00 88.81 96 HIS A N 1
ATOM 763 C CA . HIS A 1 96 ? 22.762 -3.917 -15.291 1.00 88.81 96 HIS A CA 1
ATOM 764 C C . HIS A 1 96 ? 21.286 -3.804 -15.725 1.00 88.81 96 HIS A C 1
ATOM 766 O O . HIS A 1 96 ? 20.416 -4.332 -15.026 1.00 88.81 96 HIS A O 1
ATOM 772 N N . PRO A 1 97 ? 20.979 -3.178 -16.878 1.00 84.06 97 PRO A N 1
ATOM 773 C CA . PRO A 1 97 ? 19.633 -3.190 -17.451 1.00 84.06 97 PRO A CA 1
ATOM 774 C C . PRO A 1 97 ? 19.142 -4.610 -17.758 1.00 84.06 97 PRO A C 1
ATOM 776 O O . PRO A 1 97 ? 19.937 -5.529 -17.988 1.00 84.06 97 PRO A O 1
ATOM 779 N N . ILE A 1 98 ? 17.824 -4.805 -17.793 1.00 85.38 98 ILE A N 1
ATOM 780 C CA . ILE A 1 98 ? 17.244 -6.089 -18.203 1.00 85.38 98 ILE A CA 1
ATOM 781 C C . ILE A 1 98 ? 17.575 -6.346 -19.679 1.00 85.38 98 ILE A C 1
ATOM 783 O O . ILE A 1 98 ? 17.502 -5.458 -20.525 1.00 85.38 98 ILE A O 1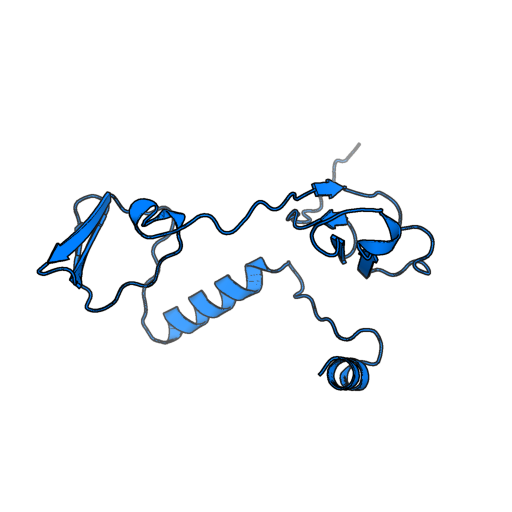
ATOM 787 N N . LYS A 1 99 ? 17.931 -7.586 -20.019 1.00 89.12 99 LYS A N 1
ATOM 788 C CA . LYS A 1 99 ? 18.180 -7.970 -21.415 1.00 89.12 99 LYS A CA 1
ATOM 789 C C . LYS A 1 99 ? 16.902 -7.835 -22.249 1.00 89.12 99 LYS A C 1
ATOM 791 O O . LYS A 1 99 ? 15.811 -8.102 -21.760 1.00 89.12 99 LYS A O 1
ATOM 796 N N . ASN A 1 100 ? 17.051 -7.521 -23.536 1.00 88.50 100 ASN A N 1
ATOM 797 C CA . ASN A 1 100 ? 15.949 -7.407 -24.505 1.00 88.50 100 ASN A CA 1
ATOM 798 C C . ASN A 1 100 ? 14.920 -6.299 -24.204 1.00 88.50 100 ASN A C 1
ATOM 800 O O . ASN A 1 100 ? 13.804 -6.356 -24.711 1.00 88.50 100 ASN A O 1
ATOM 804 N N . THR A 1 101 ? 15.286 -5.275 -23.428 1.00 85.50 101 THR A N 1
ATOM 805 C CA . THR A 1 101 ? 14.437 -4.092 -23.188 1.00 85.50 101 THR A CA 1
ATOM 806 C C . THR A 1 101 ? 14.957 -2.829 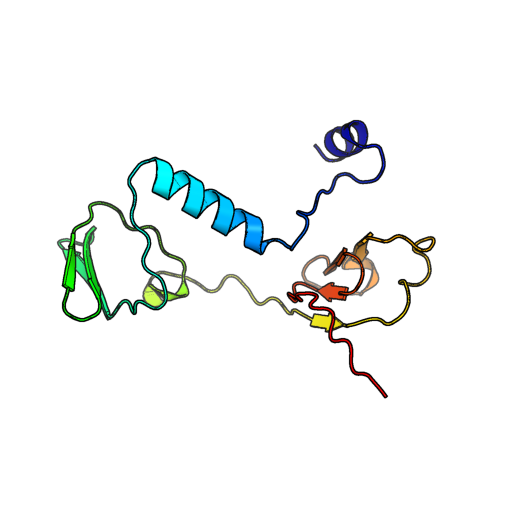-23.875 1.00 85.50 101 THR A C 1
ATOM 808 O O . THR A 1 101 ? 14.476 -1.741 -23.582 1.00 85.50 101 THR A O 1
ATOM 811 N N . HIS A 1 102 ? 15.926 -2.950 -24.792 1.00 87.12 102 HIS A N 1
ATOM 812 C CA . HIS A 1 102 ? 16.579 -1.812 -25.458 1.00 87.12 102 HIS A CA 1
ATOM 813 C C . HIS A 1 102 ? 17.162 -0.787 -24.466 1.00 87.12 102 HIS A C 1
ATOM 815 O O . HIS A 1 102 ? 17.016 0.416 -24.663 1.00 87.12 102 HIS A O 1
ATOM 821 N N . ASP A 1 103 ? 17.775 -1.281 -23.384 1.00 82.50 103 ASP A N 1
ATOM 822 C CA . ASP A 1 103 ? 18.334 -0.472 -22.292 1.00 82.50 103 ASP A CA 1
ATOM 823 C C . ASP A 1 103 ? 17.317 0.510 -21.678 1.00 82.50 103 ASP A C 1
ATOM 825 O O . ASP A 1 103 ? 17.665 1.602 -21.227 1.00 82.50 103 ASP A O 1
ATOM 829 N N . ALA A 1 104 ? 16.034 0.124 -21.655 1.00 82.31 104 ALA A N 1
ATOM 830 C CA . ALA A 1 104 ? 14.983 0.929 -21.052 1.00 82.31 104 ALA A CA 1
ATOM 831 C C . ALA A 1 104 ? 15.227 1.136 -19.551 1.00 82.31 104 ALA A C 1
ATOM 833 O O . ALA A 1 104 ? 15.483 0.193 -18.801 1.00 82.31 104 ALA A O 1
ATOM 834 N N . ASN A 1 105 ? 15.046 2.380 -19.104 1.00 83.25 105 ASN A N 1
ATOM 835 C CA . ASN A 1 105 ? 15.136 2.746 -17.691 1.00 83.25 105 ASN A CA 1
ATOM 836 C C . ASN A 1 105 ? 13.972 2.180 -16.858 1.00 83.25 105 ASN A C 1
ATOM 838 O O . ASN A 1 105 ? 14.069 2.036 -15.646 1.00 83.25 105 ASN A O 1
ATOM 842 N N . SER A 1 106 ? 12.843 1.864 -17.482 1.00 83.38 106 SER A N 1
ATOM 843 C CA . SER A 1 106 ? 11.715 1.217 -16.821 1.00 83.38 106 SER A CA 1
ATOM 844 C C . SER A 1 106 ? 10.911 0.412 -17.821 1.00 83.38 106 SER A C 1
ATOM 846 O O . SER A 1 106 ? 10.852 0.742 -19.008 1.00 83.38 106 SER A O 1
ATOM 848 N N . CYS A 1 107 ? 10.305 -0.674 -17.357 1.00 83.12 107 CYS A N 1
ATOM 849 C CA . CYS A 1 107 ? 9.468 -1.510 -18.203 1.00 83.12 107 CYS A CA 1
ATOM 850 C C . CYS A 1 107 ? 8.448 -2.299 -17.379 1.00 83.12 107 CYS A C 1
ATOM 852 O O . CYS A 1 107 ? 8.542 -2.418 -16.158 1.00 83.12 107 CYS A O 1
ATOM 854 N N . GLN A 1 108 ? 7.449 -2.842 -18.066 1.00 84.19 108 GLN A N 1
ATOM 855 C CA . GLN A 1 108 ? 6.575 -3.870 -17.521 1.00 84.19 108 GLN A CA 1
ATOM 856 C C . GLN A 1 108 ? 6.745 -5.122 -18.371 1.00 84.19 108 GLN A C 1
ATOM 858 O O . GLN A 1 108 ? 6.612 -5.060 -19.594 1.00 84.19 108 GLN A O 1
ATOM 863 N N . ILE A 1 109 ? 6.995 -6.251 -17.719 1.00 84.69 109 ILE A N 1
ATOM 864 C CA . ILE A 1 109 ? 7.069 -7.558 -18.357 1.00 84.69 109 ILE A CA 1
ATOM 865 C C . ILE A 1 109 ? 5.836 -8.346 -17.914 1.00 84.69 109 ILE A C 1
ATOM 867 O O . ILE A 1 109 ? 5.540 -8.501 -16.730 1.00 84.69 109 ILE A O 1
ATOM 871 N N . ILE A 1 110 ? 5.063 -8.816 -18.886 1.00 82.31 110 ILE A N 1
ATOM 872 C CA . ILE A 1 110 ? 3.887 -9.651 -18.642 1.00 82.31 110 ILE A CA 1
ATOM 873 C C . ILE A 1 110 ? 4.227 -11.035 -19.163 1.00 82.31 110 ILE A C 1
ATOM 875 O O . ILE A 1 110 ? 4.547 -11.184 -20.342 1.00 82.31 110 ILE A O 1
ATOM 879 N N . ILE A 1 111 ? 4.144 -12.042 -18.294 1.00 80.75 111 ILE A N 1
ATOM 880 C CA . ILE A 1 111 ? 4.369 -13.438 -18.670 1.00 80.75 111 ILE A CA 1
ATOM 881 C C . ILE A 1 111 ? 3.022 -14.165 -18.578 1.00 80.75 111 ILE A C 1
ATOM 883 O O . ILE A 1 111 ? 2.591 -14.523 -17.474 1.00 80.75 111 ILE A O 1
ATOM 887 N N . PRO A 1 112 ? 2.323 -14.372 -19.713 1.00 76.75 112 PRO A N 1
ATOM 888 C CA . PRO A 1 112 ? 1.000 -14.978 -19.701 1.00 76.75 112 PRO A CA 1
ATOM 889 C C . PRO A 1 112 ? 1.054 -16.426 -19.223 1.00 76.75 112 PRO A C 1
ATOM 891 O O . PRO A 1 112 ? 1.956 -17.186 -19.590 1.00 76.75 112 PRO A O 1
ATOM 894 N N . GLN A 1 113 ? 0.039 -16.842 -18.468 1.00 71.12 113 GLN A N 1
ATOM 895 C CA . GLN A 1 113 ? -0.020 -18.185 -17.873 1.00 71.12 113 GLN A CA 1
ATOM 896 C C . GLN A 1 113 ? 0.066 -19.335 -18.896 1.00 71.12 113 GLN A C 1
ATOM 898 O O . GLN A 1 113 ? 0.608 -20.400 -18.585 1.00 71.12 113 GLN A O 1
ATOM 903 N N . THR A 1 114 ? -0.423 -19.114 -20.121 1.00 73.31 114 THR A N 1
ATOM 904 C CA . THR A 1 114 ? -0.413 -20.093 -21.221 1.00 73.31 114 THR A CA 1
ATOM 905 C C . THR A 1 114 ? 1.000 -20.486 -21.641 1.00 73.31 114 THR A C 1
ATOM 907 O O . THR A 1 114 ? 1.223 -21.635 -22.009 1.00 73.31 114 THR A O 1
ATOM 910 N N . HIS A 1 115 ? 1.969 -19.577 -21.511 1.00 75.12 115 HIS A N 1
ATOM 911 C CA . HIS A 1 115 ? 3.376 -19.835 -21.831 1.00 75.12 115 HIS A CA 1
ATOM 912 C C . HIS A 1 115 ? 4.115 -20.591 -20.720 1.00 75.12 115 HIS A C 1
ATOM 914 O O . HIS A 1 115 ? 5.212 -21.092 -20.942 1.00 75.12 115 HIS A O 1
ATOM 920 N N . LEU A 1 116 ? 3.520 -20.686 -19.527 1.00 74.69 116 LEU A N 1
ATOM 921 C CA . LEU A 1 116 ? 4.128 -21.310 -18.349 1.00 74.69 116 LEU A CA 1
ATOM 922 C C . LEU A 1 116 ? 3.438 -22.615 -17.932 1.00 74.69 116 LEU A C 1
ATOM 924 O O . LEU A 1 116 ? 3.814 -23.200 -16.917 1.00 74.69 116 LEU A O 1
ATOM 928 N N . ASN A 1 117 ? 2.411 -23.056 -18.669 1.00 73.06 117 ASN A N 1
ATOM 929 C CA . ASN A 1 117 ? 1.565 -24.199 -18.309 1.00 73.06 117 ASN A CA 1
ATOM 930 C C . ASN A 1 117 ? 1.038 -24.114 -16.854 1.00 73.06 117 ASN A C 1
ATOM 932 O O . ASN A 1 117 ? 0.943 -25.113 -16.135 1.00 73.06 117 ASN A O 1
ATOM 936 N N . ARG A 1 118 ? 0.738 -22.892 -16.386 1.00 68.06 118 ARG A N 1
ATOM 937 C CA . ARG A 1 118 ? 0.223 -22.616 -15.034 1.00 68.06 118 ARG A CA 1
ATOM 938 C C . ARG A 1 118 ? -1.299 -22.492 -15.065 1.00 68.06 118 ARG A C 1
ATOM 940 O O . ARG A 1 118 ? -1.869 -21.995 -16.027 1.00 68.06 118 ARG A O 1
ATOM 947 N N . LYS A 1 119 ? -1.956 -22.923 -13.981 1.00 62.03 119 LYS A N 1
ATOM 948 C CA . LYS A 1 119 ? -3.428 -22.940 -13.845 1.00 62.03 119 LYS A CA 1
ATOM 949 C C . LYS A 1 119 ? -4.024 -21.689 -13.175 1.00 62.03 119 LYS A C 1
ATOM 951 O O . LYS A 1 119 ? -5.229 -21.651 -12.950 1.00 62.03 119 LYS A O 1
ATOM 956 N N . SER A 1 120 ? -3.210 -20.700 -12.798 1.00 52.00 120 SER A N 1
ATOM 957 C CA . SER A 1 120 ? -3.680 -19.503 -12.085 1.00 52.00 120 SER A CA 1
ATOM 958 C C . SER A 1 120 ? -2.819 -18.268 -12.366 1.00 52.00 120 SER A C 1
ATOM 960 O O . SER A 1 120 ? -1.624 -18.312 -12.065 1.00 52.00 120 SER A O 1
ATOM 962 N N . GLY A 1 121 ? -3.474 -17.185 -12.811 1.00 4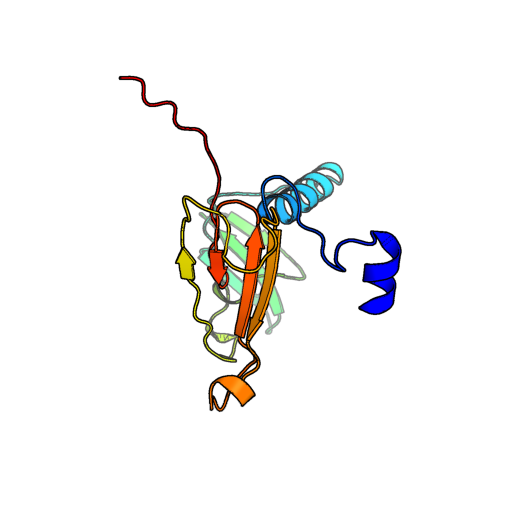5.34 121 GLY A N 1
ATOM 963 C CA . GLY A 1 121 ? -3.016 -15.786 -12.821 1.00 45.34 121 GLY A CA 1
ATOM 964 C C . GLY A 1 121 ? -1.878 -15.466 -13.794 1.00 45.34 121 GLY A C 1
ATOM 965 O O . GLY A 1 121 ? -0.855 -16.144 -13.791 1.00 45.34 121 GLY A O 1
ATOM 966 N N . ASP A 1 122 ? -2.030 -14.407 -14.592 1.00 45.50 122 ASP A N 1
ATOM 967 C CA . ASP A 1 122 ? -0.910 -13.833 -15.345 1.00 45.50 122 ASP A CA 1
ATOM 968 C C . ASP A 1 122 ? 0.163 -13.330 -14.367 1.00 45.50 122 ASP A C 1
ATOM 970 O O . ASP A 1 122 ? -0.150 -12.691 -13.356 1.00 45.50 122 ASP A O 1
ATOM 974 N N . THR A 1 123 ? 1.431 -13.648 -14.633 1.00 47.44 123 THR A N 1
ATOM 975 C CA . THR A 1 123 ? 2.543 -13.115 -13.842 1.00 47.44 123 THR A CA 1
ATOM 976 C C . THR A 1 123 ? 2.815 -11.694 -14.325 1.00 47.44 123 THR A C 1
ATOM 978 O O . THR A 1 123 ? 3.122 -11.486 -15.500 1.00 47.44 123 THR A O 1
ATOM 981 N N . PHE A 1 124 ? 2.696 -10.723 -13.421 1.00 48.94 124 PHE A N 1
ATOM 982 C CA . PHE A 1 124 ? 3.020 -9.325 -13.689 1.00 48.94 124 PHE A CA 1
ATOM 983 C C . PHE A 1 124 ? 4.363 -8.981 -13.041 1.00 48.94 124 PHE A C 1
ATOM 985 O O . PHE A 1 124 ? 4.486 -9.018 -11.816 1.00 48.94 124 PHE A O 1
ATOM 992 N N . GLU A 1 125 ? 5.342 -8.616 -13.862 1.00 46.56 125 GLU A N 1
ATOM 993 C CA . GLU A 1 125 ? 6.593 -7.983 -13.449 1.00 46.56 125 GLU A CA 1
ATOM 994 C C . GLU A 1 125 ? 6.509 -6.498 -13.829 1.00 46.56 125 GLU A C 1
ATOM 996 O O . GLU A 1 125 ? 6.251 -6.150 -14.980 1.00 46.56 125 GLU A O 1
ATOM 1001 N N . MET A 1 126 ? 6.683 -5.596 -12.867 1.00 40.72 126 MET A N 1
ATOM 1002 C CA . MET A 1 126 ? 6.889 -4.170 -13.148 1.00 40.72 126 MET A CA 1
ATOM 1003 C C . MET A 1 126 ? 8.315 -3.823 -12.725 1.00 40.72 126 MET A C 1
ATOM 1005 O O . MET A 1 126 ? 8.784 -4.348 -11.729 1.00 40.72 126 MET A O 1
ATOM 1009 N N . GLU A 1 127 ? 9.033 -2.962 -13.435 1.00 44.16 127 GLU A N 1
ATOM 1010 C CA . GLU A 1 127 ? 10.366 -2.518 -13.015 1.00 44.16 127 GLU A CA 1
ATOM 1011 C C . GLU A 1 127 ? 10.556 -1.029 -13.308 1.00 44.16 127 GLU A C 1
ATOM 1013 O O . GLU A 1 127 ? 10.279 -0.545 -14.406 1.00 44.16 127 GLU A O 1
ATOM 1018 N N . ASN A 1 128 ? 11.057 -0.308 -12.305 1.00 36.75 128 ASN A N 1
ATOM 1019 C CA . ASN A 1 128 ? 11.684 0.995 -12.472 1.00 36.75 128 ASN A CA 1
ATOM 1020 C C . ASN A 1 128 ? 13.157 0.871 -12.119 1.00 36.75 128 ASN A C 1
ATOM 1022 O O . ASN A 1 128 ? 13.489 0.205 -11.140 1.00 36.75 128 ASN A O 1
ATOM 1026 N N . THR A 1 129 ? 13.995 1.544 -12.908 1.00 34.69 129 THR A N 1
ATOM 1027 C CA . THR A 1 129 ? 15.457 1.643 -12.821 1.00 34.69 129 THR A CA 1
ATOM 1028 C C . THR A 1 129 ? 16.002 1.302 -11.436 1.00 34.69 129 THR A C 1
ATOM 1030 O O . THR A 1 129 ? 15.912 2.109 -10.511 1.00 34.69 129 THR A O 1
ATOM 1033 N N . GLY A 1 130 ? 16.564 0.093 -11.321 1.00 34.78 130 GLY A N 1
ATOM 1034 C CA . GLY A 1 130 ? 17.300 -0.389 -10.151 1.00 34.78 130 GLY A CA 1
ATOM 1035 C C . GLY A 1 130 ? 16.573 -1.384 -9.239 1.00 34.78 130 GLY A C 1
ATOM 1036 O O . GLY A 1 130 ? 17.093 -1.658 -8.159 1.00 34.78 130 GLY A O 1
ATOM 1037 N N . VAL A 1 131 ? 15.399 -1.912 -9.615 1.00 30.72 131 VAL A N 1
ATOM 1038 C CA . VAL A 1 131 ? 14.547 -2.746 -8.745 1.00 30.72 131 VAL A CA 1
ATOM 1039 C C . VAL A 1 131 ? 13.623 -3.650 -9.596 1.00 30.72 131 VAL A C 1
ATOM 1041 O O . VAL A 1 131 ? 12.584 -3.193 -10.066 1.00 30.72 131 VAL A O 1
ATOM 1044 N N . LEU A 1 132 ? 13.928 -4.945 -9.747 1.00 32.25 132 LEU A N 1
ATOM 1045 C CA . LEU A 1 132 ? 13.051 -5.935 -10.407 1.00 32.25 132 LEU A CA 1
ATOM 1046 C C . LEU A 1 132 ? 11.812 -6.209 -9.536 1.00 32.25 132 LEU A C 1
ATOM 1048 O O . LEU A 1 132 ? 11.867 -7.067 -8.667 1.00 32.25 132 LEU A O 1
ATOM 1052 N N . ILE A 1 133 ? 10.690 -5.507 -9.709 1.00 34.12 133 ILE A N 1
ATOM 1053 C CA . ILE A 1 133 ? 9.499 -5.650 -8.850 1.00 34.12 133 ILE A CA 1
ATOM 1054 C C . ILE A 1 133 ? 8.576 -6.768 -9.382 1.00 34.12 133 ILE A C 1
ATOM 1056 O O . ILE A 1 133 ? 7.641 -6.535 -10.147 1.00 34.12 133 ILE A O 1
ATOM 1060 N N . THR A 1 134 ? 8.712 -7.983 -8.837 1.00 35.84 134 THR A N 1
ATOM 1061 C CA . THR A 1 134 ? 7.524 -8.792 -8.504 1.00 35.84 134 THR A CA 1
ATOM 1062 C C . THR A 1 134 ? 7.005 -8.250 -7.164 1.00 35.84 134 THR A C 1
ATOM 1064 O O . THR A 1 134 ? 7.395 -8.734 -6.115 1.00 35.84 134 THR A O 1
ATOM 1067 N N . PHE A 1 135 ? 6.208 -7.173 -7.159 1.00 30.20 135 PHE A N 1
ATOM 1068 C CA . PHE A 1 135 ? 5.781 -6.391 -5.967 1.00 30.20 135 PHE A CA 1
ATOM 1069 C C . PHE A 1 135 ? 6.749 -6.402 -4.761 1.00 30.20 135 PHE A C 1
ATOM 1071 O O . PHE A 1 135 ? 6.357 -6.688 -3.635 1.00 30.20 135 PHE A O 1
ATOM 1078 N N . LEU A 1 136 ? 8.018 -6.090 -4.937 1.00 31.05 136 LEU A N 1
ATOM 1079 C CA . LEU A 1 136 ? 8.907 -5.879 -3.808 1.00 31.05 136 LEU A CA 1
ATOM 1080 C C . LEU A 1 136 ? 9.306 -4.371 -3.875 1.00 31.05 136 LEU A C 1
ATOM 1082 O O . LEU A 1 136 ? 9.421 -3.780 -4.942 1.00 31.05 136 LEU A O 1
ATOM 1086 N N . HIS A 1 137 ? 9.358 -3.693 -2.731 1.00 23.53 137 HIS A N 1
ATOM 1087 C CA . HIS A 1 137 ? 9.545 -2.246 -2.589 1.00 23.53 137 HIS A CA 1
ATOM 1088 C C . HIS A 1 137 ? 11.016 -1.904 -2.265 1.00 23.53 137 HIS A C 1
ATOM 1090 O O . HIS A 1 137 ? 11.482 -2.326 -1.209 1.00 23.53 137 HIS A O 1
ATOM 1096 N N . PHE A 1 138 ? 11.766 -1.176 -3.111 1.00 29.53 138 PHE A N 1
ATOM 1097 C CA . PHE A 1 138 ? 13.097 -0.654 -2.731 1.00 29.53 138 PHE A CA 1
ATOM 1098 C C . PHE A 1 138 ? 13.207 0.860 -2.919 1.00 29.53 138 PHE A C 1
ATOM 1100 O O . PHE A 1 138 ? 12.855 1.415 -3.957 1.00 29.53 138 PHE A O 1
ATOM 1107 N N . PHE A 1 139 ? 13.736 1.486 -1.869 1.00 24.77 139 PHE A N 1
ATOM 1108 C CA . PHE A 1 139 ? 14.230 2.854 -1.808 1.00 24.77 139 PHE A CA 1
ATOM 1109 C C . PHE A 1 139 ? 15.680 2.898 -2.302 1.00 24.77 139 PHE A C 1
ATOM 1111 O O . PHE A 1 139 ? 16.481 2.036 -1.942 1.00 24.77 139 PHE A O 1
ATOM 1118 N N . PHE A 1 140 ? 16.031 3.939 -3.052 1.00 27.81 140 PHE A N 1
ATOM 1119 C CA . PHE A 1 140 ? 17.417 4.293 -3.351 1.00 27.81 140 PHE A CA 1
ATOM 1120 C C . PHE A 1 140 ? 17.890 5.331 -2.324 1.00 27.81 140 PHE A C 1
ATOM 1122 O O . PHE A 1 140 ? 17.306 6.408 -2.227 1.00 27.81 140 PHE A O 1
ATOM 1129 N N . HIS A 1 141 ? 18.955 5.033 -1.580 1.00 28.88 141 HIS A N 1
ATOM 1130 C CA . HIS A 1 141 ? 19.780 6.047 -0.922 1.00 28.88 141 HIS A CA 1
ATOM 1131 C C . HIS A 1 141 ? 21.211 5.862 -1.443 1.00 28.88 141 HIS A C 1
ATOM 1133 O O . HIS A 1 141 ? 21.735 4.750 -1.347 1.00 28.88 141 HIS A O 1
ATOM 1139 N N . PRO A 1 142 ? 21.864 6.889 -2.013 1.00 33.41 142 PRO A N 1
ATOM 1140 C CA . PRO A 1 142 ? 23.262 6.776 -2.402 1.00 33.41 142 PRO A CA 1
ATOM 1141 C C . PRO A 1 142 ? 24.113 6.681 -1.130 1.00 33.41 142 PRO A C 1
ATOM 1143 O O . PRO A 1 142 ? 24.173 7.623 -0.341 1.00 33.41 142 PRO A O 1
ATOM 1146 N N . LEU A 1 143 ? 24.738 5.526 -0.907 1.00 32.16 143 LEU A N 1
ATOM 1147 C CA . LEU A 1 143 ? 25.819 5.353 0.059 1.00 32.16 143 LEU A CA 1
ATOM 1148 C C . LEU A 1 143 ? 27.137 5.498 -0.706 1.00 32.16 143 LEU A C 1
ATOM 1150 O O . LEU A 1 143 ? 27.601 4.562 -1.352 1.00 32.16 143 LEU A O 1
ATOM 1154 N N . HIS A 1 144 ? 27.729 6.692 -0.646 1.00 32.69 144 HIS A N 1
ATOM 1155 C CA . HIS A 1 144 ? 29.145 6.872 -0.952 1.00 32.69 144 HIS A CA 1
ATOM 1156 C C . HIS A 1 144 ? 29.958 6.198 0.160 1.00 32.69 144 HIS A C 1
ATOM 1158 O O . HIS A 1 144 ? 30.085 6.740 1.256 1.00 32.69 144 HIS A O 1
ATOM 1164 N N . ILE A 1 145 ? 30.499 5.012 -0.114 1.00 34.00 145 ILE A N 1
ATOM 1165 C CA . ILE A 1 145 ? 31.587 4.434 0.678 1.00 34.00 145 ILE A CA 1
ATOM 1166 C C . ILE A 1 145 ? 32.878 4.808 -0.048 1.00 34.00 145 ILE A C 1
ATOM 1168 O O . ILE A 1 145 ? 33.164 4.284 -1.122 1.00 34.00 145 ILE A O 1
ATOM 1172 N N . ASN A 1 146 ? 33.609 5.769 0.518 1.00 31.36 146 ASN A N 1
ATOM 1173 C CA . ASN A 1 146 ? 34.982 6.070 0.124 1.00 31.36 146 ASN A CA 1
ATOM 1174 C C . ASN A 1 146 ? 35.871 4.863 0.462 1.00 31.36 146 ASN A C 1
ATOM 1176 O O . ASN A 1 146 ? 35.810 4.355 1.584 1.00 31.36 146 ASN A O 1
ATOM 1180 N N . GLN A 1 147 ? 36.691 4.439 -0.499 1.00 34.94 147 GLN A N 1
ATOM 1181 C CA . GLN A 1 147 ? 38.020 3.905 -0.201 1.00 34.94 147 GLN A CA 1
ATOM 1182 C C . GLN A 1 147 ? 39.013 5.062 -0.208 1.00 34.94 147 GLN A C 1
ATOM 1184 O O . GLN A 1 147 ? 38.815 5.981 -1.036 1.00 34.94 147 GLN A O 1
#

Organism: Labeo rohita (NCBI:txid84645)

Sequence (147 aa):
MYSESLSRYNLSPYLYPLFGLGELPQGFVRLSAVYGNSYMLNRRVDEIVMEDGRVAAVRSEGEVFRCKQLICDPSYVPERVKKAGRVIRVICLLNHPIKNTHDANSCQIIIPQTHLNRKSGDTFEMENTGVLITFLHFFFHPLHINQ

Foldseek 3Di:
DQVVLCVVPVPGSDDADPQGPVVVVVVVVVVVVVVVDDDDPPWDFDDQDDDPNFTAWTDTPNDTGGDRDDDDDCVRPVVPDDDPDDADKDKDFDPAADPPPVRDQWDKDWAQCVNVVDPDDIQIWTDHHGIGIPPDDDGDDDDPDDD